Protein AF-A0A7X0JI84-F1 (afdb_monomer_lite)

Structure (mmCIF, N/CA/C/O backbone):
data_AF-A0A7X0JI84-F1
#
_entry.id   AF-A0A7X0JI84-F1
#
loop_
_atom_site.group_PDB
_atom_site.id
_atom_site.type_symbol
_atom_site.label_atom_id
_atom_site.label_alt_id
_atom_site.label_comp_id
_atom_site.label_asym_id
_atom_site.label_entity_id
_atom_site.label_seq_id
_atom_site.pdbx_PDB_ins_code
_atom_site.Cartn_x
_atom_site.Cartn_y
_atom_site.Cartn_z
_atom_site.occupancy
_atom_site.B_iso_or_equiv
_atom_site.auth_seq_id
_atom_site.auth_comp_id
_atom_site.auth_asym_id
_atom_site.auth_atom_id
_atom_site.pdbx_PDB_model_num
ATOM 1 N N . MET A 1 1 ? -22.061 -0.044 21.388 1.00 37.12 1 MET A N 1
ATOM 2 C CA . MET A 1 1 ? -21.936 -1.386 20.781 1.00 37.12 1 MET A CA 1
ATOM 3 C C . MET A 1 1 ? -21.431 -1.194 19.357 1.00 37.12 1 MET A C 1
ATOM 5 O O . MET A 1 1 ? -22.217 -0.834 18.494 1.00 37.12 1 MET A O 1
ATOM 9 N N . ARG A 1 2 ? -20.111 -1.290 19.142 1.00 49.47 2 ARG A N 1
ATOM 10 C CA . ARG A 1 2 ? -19.494 -1.193 17.810 1.00 49.47 2 ARG A CA 1
ATOM 11 C C . ARG A 1 2 ? -19.600 -2.561 17.152 1.00 49.47 2 ARG A C 1
ATOM 13 O O . ARG A 1 2 ? -18.891 -3.480 17.541 1.00 49.47 2 ARG A O 1
ATOM 20 N N . ILE A 1 3 ? -20.527 -2.715 16.217 1.00 46.66 3 ILE A N 1
ATOM 21 C CA . ILE A 1 3 ? -20.614 -3.919 15.389 1.00 46.66 3 ILE A CA 1
ATOM 22 C C . ILE A 1 3 ? -19.676 -3.682 14.199 1.00 46.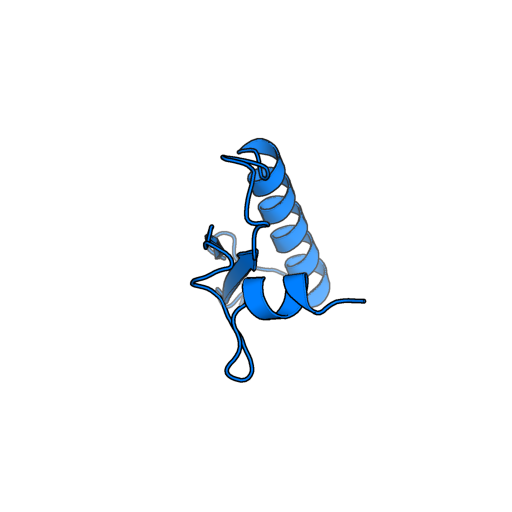66 3 ILE A C 1
ATOM 24 O O . ILE A 1 3 ? -20.122 -3.337 13.114 1.00 46.66 3 ILE A O 1
ATOM 28 N N . GLY A 1 4 ? -18.365 -3.719 14.439 1.00 53.25 4 GLY A N 1
ATOM 29 C CA . GLY A 1 4 ? -17.355 -3.443 13.418 1.00 53.25 4 GLY A CA 1
ATOM 30 C C . GLY A 1 4 ? -16.551 -4.700 13.144 1.00 53.25 4 GLY A C 1
ATOM 31 O O . GLY A 1 4 ? -15.654 -5.028 13.913 1.00 53.25 4 GLY A O 1
ATOM 32 N N . SER A 1 5 ? -16.889 -5.429 12.086 1.00 64.44 5 SER A N 1
ATOM 33 C CA . SER A 1 5 ? -16.105 -6.575 11.624 1.00 64.44 5 SER A CA 1
ATOM 34 C C . SER A 1 5 ? -14.678 -6.122 11.298 1.00 64.44 5 SER A C 1
ATOM 36 O O . SER A 1 5 ? -14.491 -5.180 10.527 1.00 64.44 5 SER A O 1
ATOM 38 N N . SER A 1 6 ? -13.667 -6.779 11.864 1.00 63.81 6 SER A N 1
ATOM 39 C CA . SER A 1 6 ? -12.276 -6.572 11.463 1.00 63.81 6 SER A CA 1
ATOM 40 C C . SER A 1 6 ? -12.067 -7.080 10.034 1.00 63.81 6 SER A C 1
ATOM 42 O O . SER A 1 6 ? -12.626 -8.096 9.615 1.00 63.81 6 SER A O 1
ATOM 44 N N . PHE A 1 7 ? -11.278 -6.350 9.252 1.00 67.00 7 PHE A N 1
ATOM 45 C CA . PHE A 1 7 ? -10.979 -6.680 7.860 1.00 67.00 7 PHE A CA 1
ATOM 46 C C . PHE A 1 7 ? -9.472 -6.538 7.615 1.00 67.00 7 PHE A C 1
ATOM 48 O O . PHE A 1 7 ? -8.765 -5.819 8.324 1.00 67.00 7 PHE A O 1
ATOM 55 N N . THR A 1 8 ? -8.957 -7.278 6.634 1.00 73.75 8 THR A N 1
ATOM 56 C CA . THR A 1 8 ? -7.538 -7.259 6.259 1.00 73.75 8 THR A CA 1
ATOM 57 C C . THR A 1 8 ? -7.410 -6.878 4.799 1.00 73.75 8 THR A C 1
ATOM 59 O O . THR A 1 8 ? -8.016 -7.515 3.936 1.00 73.75 8 THR A O 1
ATOM 62 N N . ILE A 1 9 ? -6.592 -5.866 4.517 1.00 72.56 9 ILE A N 1
ATOM 63 C CA . ILE A 1 9 ? -6.312 -5.436 3.145 1.00 72.56 9 ILE A CA 1
ATOM 64 C C . ILE A 1 9 ? -4.856 -5.713 2.817 1.00 72.56 9 ILE A C 1
ATOM 66 O O . ILE A 1 9 ? -3.936 -5.208 3.462 1.00 72.56 9 ILE A O 1
ATOM 70 N N . LEU A 1 10 ? -4.670 -6.532 1.782 1.00 74.25 10 LEU A N 1
ATOM 71 C CA . LEU A 1 10 ? -3.373 -6.895 1.239 1.00 74.25 10 LEU A CA 1
ATOM 72 C C . LEU A 1 10 ? -3.050 -5.985 0.058 1.00 74.25 10 LEU A C 1
ATOM 74 O O . LEU A 1 10 ? -3.601 -6.146 -1.033 1.00 74.25 10 LEU A O 1
ATOM 78 N N . VAL A 1 11 ? -2.115 -5.062 0.266 1.00 74.00 11 VAL A N 1
ATOM 79 C CA . VAL A 1 11 ? -1.617 -4.190 -0.799 1.00 74.00 11 VAL A CA 1
ATOM 80 C C . VAL A 1 11 ? -0.253 -4.698 -1.248 1.00 74.00 11 VAL A C 1
ATOM 82 O O . VAL A 1 11 ? 0.721 -4.696 -0.491 1.00 74.00 11 VAL A O 1
ATOM 85 N N . LYS A 1 12 ? -0.183 -5.143 -2.505 1.00 66.38 12 LYS A N 1
ATOM 86 C CA . LYS A 1 12 ? 1.064 -5.546 -3.162 1.00 66.38 12 LYS A CA 1
ATOM 87 C C . LYS A 1 12 ? 1.510 -4.426 -4.081 1.00 66.38 12 LYS A C 1
ATOM 89 O O . LYS A 1 12 ? 0.859 -4.161 -5.090 1.00 66.38 12 LYS A O 1
ATOM 94 N N . LEU A 1 13 ? 2.621 -3.789 -3.734 1.00 65.75 13 LEU A N 1
ATOM 95 C CA . LEU A 1 13 ? 3.205 -2.720 -4.535 1.00 65.75 13 LEU A CA 1
ATOM 96 C C . LEU A 1 13 ? 4.277 -3.318 -5.464 1.00 65.75 13 LEU A C 1
ATOM 98 O O . LEU A 1 13 ? 5.346 -3.700 -4.977 1.00 65.75 13 LEU A O 1
ATOM 102 N N . PRO A 1 14 ? 4.022 -3.440 -6.784 1.00 59.44 14 PRO A N 1
ATOM 103 C CA . PRO A 1 14 ? 5.071 -3.790 -7.732 1.00 59.44 14 PRO A CA 1
ATOM 104 C C . PRO A 1 14 ? 6.133 -2.701 -7.764 1.00 59.44 14 PRO A C 1
ATOM 106 O O . PRO A 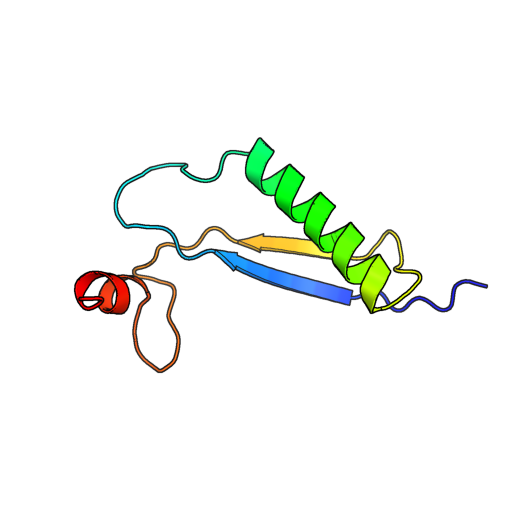1 14 ? 5.800 -1.529 -7.918 1.00 59.44 14 PRO A O 1
ATOM 109 N N . ARG A 1 15 ? 7.409 -3.079 -7.658 1.00 63.81 15 ARG A N 1
ATOM 110 C CA . ARG A 1 15 ? 8.521 -2.121 -7.707 1.00 63.81 15 ARG A CA 1
ATOM 111 C C . ARG A 1 15 ? 9.342 -2.222 -8.991 1.00 63.81 15 ARG A C 1
ATOM 113 O O . ARG A 1 15 ? 9.586 -3.345 -9.428 1.00 63.81 15 ARG A O 1
ATOM 120 N N . PRO A 1 16 ? 9.820 -1.096 -9.550 1.00 54.91 16 PRO A N 1
ATOM 121 C CA . PRO A 1 16 ? 10.748 -1.105 -10.678 1.00 54.91 16 PRO A CA 1
ATOM 122 C C . PRO A 1 16 ? 12.075 -1.807 -10.332 1.00 54.91 16 PRO A C 1
ATOM 124 O O . PRO A 1 16 ? 12.451 -1.920 -9.164 1.00 54.91 16 PRO A O 1
ATOM 127 N N . PHE A 1 17 ? 12.747 -2.305 -11.375 1.00 51.66 17 PHE A N 1
ATOM 128 C CA . PHE A 1 17 ? 13.911 -3.203 -11.327 1.00 51.66 17 PHE A CA 1
ATOM 129 C C . PHE A 1 17 ? 15.122 -2.610 -10.586 1.00 51.66 17 PHE A C 1
ATOM 131 O O . PHE A 1 17 ? 15.833 -3.341 -9.901 1.00 51.66 17 PHE A O 1
ATOM 138 N N . GLU A 1 18 ? 15.301 -1.287 -10.620 1.00 44.56 18 GLU A N 1
ATOM 139 C CA . GLU A 1 18 ? 16.454 -0.619 -10.014 1.00 44.56 18 GLU A CA 1
ATOM 140 C C . GLU A 1 18 ? 16.021 0.472 -9.042 1.00 44.56 18 GLU A C 1
ATOM 142 O O . GLU A 1 18 ? 15.784 1.618 -9.400 1.00 44.56 18 GLU A O 1
ATOM 147 N N . THR A 1 19 ? 15.853 0.095 -7.783 1.00 41.84 19 THR A N 1
ATOM 148 C CA . THR A 1 19 ? 16.144 0.948 -6.624 1.00 41.84 19 THR A CA 1
ATOM 149 C C . THR A 1 19 ? 15.901 0.111 -5.384 1.00 41.84 19 THR A C 1
ATOM 151 O O . THR A 1 19 ? 14.772 -0.212 -5.001 1.00 41.84 19 THR A O 1
ATOM 154 N N . HIS A 1 20 ? 16.985 -0.249 -4.705 1.00 44.62 20 HIS A N 1
ATOM 155 C CA . HIS A 1 20 ? 16.881 -0.638 -3.313 1.00 44.62 20 HIS A CA 1
ATOM 156 C C . HIS A 1 20 ? 16.208 0.522 -2.559 1.00 44.62 20 HIS A C 1
ATOM 158 O O . HIS A 1 20 ? 16.835 1.548 -2.330 1.00 44.62 20 HIS A O 1
ATOM 164 N N . LYS A 1 21 ? 14.950 0.320 -2.136 1.00 51.44 21 LYS A N 1
ATOM 165 C CA . LYS A 1 21 ? 14.200 1.170 -1.186 1.00 51.44 21 LYS A CA 1
ATOM 166 C C . LYS A 1 21 ? 13.546 2.447 -1.751 1.00 51.44 21 LYS A C 1
ATOM 168 O O . LYS A 1 21 ? 13.622 3.486 -1.109 1.00 51.44 21 LYS A O 1
ATOM 173 N N . THR A 1 22 ? 12.822 2.384 -2.867 1.00 59.03 22 THR A N 1
ATOM 174 C CA . THR A 1 22 ? 12.013 3.544 -3.313 1.00 59.03 22 THR A CA 1
ATOM 175 C C . THR A 1 22 ? 10.795 3.842 -2.439 1.00 59.03 22 THR A C 1
ATOM 177 O O . THR A 1 22 ? 10.365 4.977 -2.427 1.00 59.03 22 THR A O 1
ATOM 180 N N . ASN A 1 23 ? 10.253 2.871 -1.689 1.00 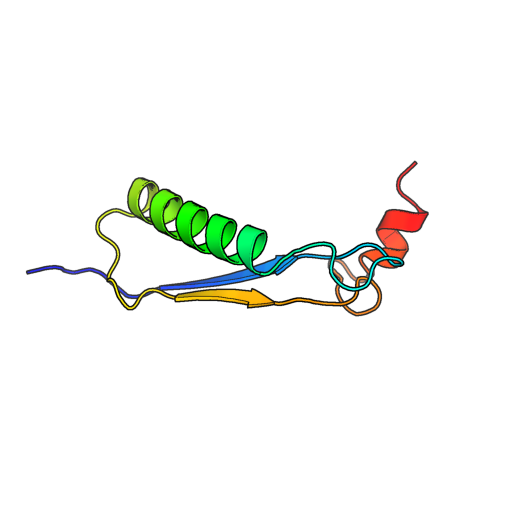69.19 23 ASN A N 1
ATOM 181 C CA . ASN A 1 23 ? 9.279 3.176 -0.634 1.00 69.19 23 ASN A CA 1
ATOM 182 C C . ASN A 1 23 ? 10.002 3.188 0.711 1.00 69.19 23 ASN A C 1
ATOM 184 O O . ASN A 1 23 ? 10.321 2.134 1.283 1.00 69.19 23 ASN A O 1
ATOM 188 N N . THR A 1 24 ? 10.282 4.386 1.194 1.00 83.44 24 THR A N 1
ATOM 189 C CA . THR A 1 24 ? 10.786 4.660 2.533 1.00 83.44 24 THR A CA 1
ATOM 190 C C . THR A 1 24 ? 9.820 4.129 3.597 1.00 83.44 24 THR A C 1
ATOM 192 O O . THR A 1 24 ? 8.635 3.890 3.353 1.00 83.44 24 THR A O 1
ATOM 195 N N . LYS A 1 25 ? 10.320 3.942 4.826 1.00 85.00 25 LYS A N 1
ATOM 196 C CA . LYS A 1 25 ? 9.457 3.587 5.966 1.00 85.00 25 LYS A CA 1
ATOM 197 C C . LYS A 1 25 ? 8.335 4.620 6.154 1.00 85.00 25 LYS A C 1
ATOM 199 O O . LYS A 1 25 ? 7.213 4.236 6.464 1.00 85.00 25 LYS A O 1
ATOM 204 N N . SER A 1 26 ? 8.638 5.896 5.910 1.00 88.31 26 SER A N 1
ATOM 205 C CA . SER A 1 26 ? 7.702 7.014 6.031 1.00 88.31 26 SER A CA 1
ATOM 206 C C . SER A 1 26 ? 6.583 6.960 4.993 1.00 88.31 26 SER A C 1
ATOM 208 O O . SER A 1 26 ? 5.423 7.111 5.357 1.00 88.31 26 SER A O 1
ATOM 210 N N . GLU A 1 27 ? 6.891 6.667 3.727 1.00 87.38 27 GLU A N 1
ATOM 211 C CA . GLU A 1 27 ? 5.863 6.536 2.679 1.00 87.38 27 GLU A CA 1
ATOM 212 C C . GLU A 1 27 ? 4.909 5.375 2.958 1.00 87.38 27 GLU A C 1
ATOM 214 O O . GLU A 1 27 ? 3.701 5.506 2.778 1.00 87.38 27 GLU A O 1
ATOM 219 N N . LYS A 1 28 ? 5.420 4.251 3.472 1.00 87.44 28 LYS A N 1
ATOM 220 C CA . LYS A 1 28 ? 4.562 3.127 3.872 1.00 87.44 28 LYS A CA 1
ATOM 221 C C . LYS A 1 28 ? 3.662 3.469 5.052 1.00 87.44 28 LYS A C 1
ATOM 223 O O . LYS A 1 28 ? 2.502 3.075 5.050 1.00 87.44 28 LYS A O 1
ATOM 228 N N . ALA A 1 29 ? 4.189 4.180 6.049 1.00 91.00 29 ALA A N 1
ATOM 229 C CA . ALA A 1 29 ? 3.400 4.628 7.192 1.00 91.00 29 ALA A CA 1
ATOM 230 C C . ALA A 1 29 ? 2.285 5.585 6.745 1.00 91.00 29 ALA A C 1
ATOM 232 O O . ALA A 1 29 ? 1.128 5.389 7.115 1.00 91.00 29 ALA A O 1
ATOM 233 N N . ALA A 1 30 ? 2.614 6.546 5.875 1.00 91.19 30 ALA A N 1
ATOM 234 C CA . ALA A 1 30 ? 1.640 7.460 5.285 1.00 91.19 30 ALA A CA 1
ATOM 235 C C . ALA A 1 30 ? 0.573 6.709 4.472 1.00 91.19 30 ALA A C 1
ATOM 237 O O . ALA A 1 30 ? -0.616 6.989 4.611 1.00 91.19 30 ALA A O 1
ATOM 238 N N . PHE A 1 31 ? 0.972 5.710 3.678 1.00 89.81 31 PHE A N 1
ATOM 239 C CA . PHE A 1 31 ? 0.035 4.873 2.931 1.00 89.81 31 PHE A CA 1
ATOM 240 C C . PHE A 1 31 ? -0.902 4.081 3.851 1.00 89.81 31 PHE A C 1
ATOM 242 O O . PHE A 1 31 ? -2.107 4.073 3.621 1.00 89.81 31 PHE A O 1
ATOM 249 N N . ILE A 1 32 ? -0.377 3.438 4.900 1.00 91.94 32 ILE A N 1
ATOM 250 C CA . ILE A 1 32 ? -1.184 2.683 5.873 1.00 91.94 32 ILE A CA 1
ATOM 251 C C . ILE A 1 32 ? -2.217 3.597 6.538 1.00 91.94 32 ILE A C 1
ATOM 253 O O . ILE A 1 32 ? -3.391 3.234 6.614 1.00 91.94 32 ILE A O 1
ATOM 257 N N . GLN A 1 33 ? -1.800 4.793 6.961 1.00 93.19 33 GLN A N 1
ATOM 258 C CA . GLN A 1 33 ? -2.687 5.781 7.572 1.00 93.19 33 GLN A CA 1
ATOM 259 C C . GLN A 1 33 ? -3.783 6.235 6.600 1.00 93.19 33 GLN A C 1
ATOM 261 O O . GLN A 1 33 ? -4.963 6.228 6.952 1.00 93.19 33 GLN A O 1
ATOM 266 N N . ALA A 1 34 ? -3.404 6.602 5.373 1.00 92.81 34 ALA A N 1
ATOM 267 C CA . ALA A 1 34 ? -4.344 7.055 4.353 1.00 92.81 34 ALA A CA 1
ATOM 268 C C . ALA A 1 34 ? -5.327 5.948 3.946 1.00 92.81 34 ALA A C 1
ATOM 270 O O . ALA A 1 34 ? -6.518 6.213 3.796 1.00 92.81 34 ALA A O 1
ATOM 271 N N . ALA A 1 35 ? -4.851 4.707 3.815 1.00 91.19 35 ALA A N 1
ATOM 272 C CA . ALA A 1 35 ? -5.690 3.554 3.516 1.00 91.19 35 ALA A CA 1
ATOM 273 C C . ALA A 1 35 ? -6.709 3.319 4.635 1.00 91.19 35 ALA A C 1
ATOM 275 O O . ALA A 1 35 ? -7.901 3.266 4.351 1.00 91.19 35 ALA A O 1
ATOM 276 N N . PHE A 1 36 ? -6.269 3.242 5.895 1.00 90.00 36 PHE A N 1
ATOM 277 C CA . PHE A 1 36 ? -7.173 3.053 7.031 1.00 90.00 36 PHE A CA 1
ATOM 278 C C . PHE A 1 36 ? -8.247 4.149 7.081 1.00 90.00 36 PHE A C 1
ATOM 280 O O . PHE A 1 36 ? -9.433 3.836 7.115 1.00 90.00 36 PHE A O 1
ATOM 287 N N . ALA A 1 37 ? -7.851 5.423 6.982 1.00 91.81 37 ALA A N 1
ATOM 288 C CA . ALA A 1 37 ? -8.790 6.544 6.966 1.00 91.81 37 ALA A CA 1
ATOM 289 C C . ALA A 1 37 ? -9.775 6.472 5.784 1.00 91.81 37 ALA A C 1
ATOM 291 O O . ALA A 1 37 ? -10.974 6.690 5.962 1.00 91.81 37 ALA A O 1
ATOM 292 N N . GLY A 1 38 ? -9.287 6.130 4.588 1.00 91.06 38 GLY A N 1
ATOM 293 C CA . GLY A 1 38 ? -10.117 5.971 3.396 1.00 91.06 38 GLY A CA 1
ATOM 294 C C . GLY A 1 38 ? -11.133 4.838 3.535 1.00 91.06 38 GLY A C 1
ATOM 295 O O . GLY A 1 38 ? -12.307 5.024 3.222 1.00 91.06 38 GLY A O 1
ATOM 296 N N . PHE A 1 39 ? -10.721 3.683 4.061 1.00 87.69 39 PHE A N 1
ATOM 297 C CA . PHE A 1 39 ? -11.640 2.572 4.303 1.00 87.69 39 PHE A CA 1
ATOM 298 C C . PHE A 1 39 ? -12.638 2.879 5.422 1.00 87.69 39 PHE A C 1
ATOM 300 O O . PHE A 1 39 ? -13.797 2.502 5.277 1.00 87.69 39 PHE A O 1
ATOM 307 N N . SER A 1 40 ? -12.252 3.629 6.461 1.00 87.75 40 SER A N 1
ATOM 308 C CA . SER A 1 40 ? -13.196 4.091 7.492 1.00 87.75 40 SER A CA 1
ATOM 309 C C . SER A 1 40 ? -14.262 5.006 6.904 1.00 87.75 40 SER A C 1
ATOM 311 O O . SER A 1 40 ? -15.440 4.893 7.232 1.00 87.75 40 SER A O 1
ATOM 313 N N . ALA A 1 41 ? -13.878 5.888 5.981 1.00 89.56 41 ALA A N 1
ATOM 314 C CA . ALA A 1 41 ? -14.835 6.761 5.312 1.00 89.56 41 ALA A CA 1
ATOM 315 C C . ALA A 1 41 ? -15.816 5.987 4.410 1.00 89.56 41 ALA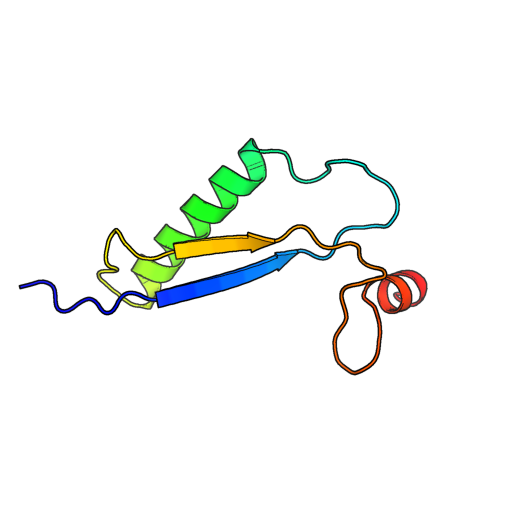 A C 1
ATOM 317 O O . ALA A 1 41 ? -16.979 6.369 4.308 1.00 89.56 41 ALA A O 1
ATOM 318 N N . LEU A 1 42 ? -15.361 4.912 3.756 1.00 89.00 42 LEU A N 1
ATOM 319 C CA . LEU A 1 42 ? -16.172 4.142 2.804 1.00 89.00 42 LEU A CA 1
ATOM 320 C C . LEU A 1 42 ? -17.046 3.067 3.464 1.00 89.00 42 LEU A C 1
ATOM 322 O O . LEU A 1 42 ? -18.170 2.841 3.023 1.00 89.00 42 LEU A O 1
ATOM 326 N N . LEU A 1 43 ? -16.517 2.371 4.471 1.00 85.88 43 LEU A N 1
ATOM 327 C CA . LEU A 1 43 ? -17.150 1.199 5.088 1.00 85.88 43 LEU A CA 1
ATOM 328 C C . LEU A 1 43 ? -17.818 1.518 6.433 1.00 85.88 43 LEU A C 1
ATOM 330 O O . LEU A 1 43 ? -18.576 0.694 6.943 1.00 85.88 43 LEU A O 1
ATOM 334 N N . GLY A 1 44 ? -17.563 2.701 6.996 1.00 82.56 44 GLY A N 1
ATOM 335 C CA . GLY A 1 44 ? -18.051 3.112 8.308 1.00 82.56 44 GLY A CA 1
ATOM 336 C C . GLY A 1 44 ? -17.046 2.837 9.427 1.00 82.56 44 GLY A C 1
ATOM 337 O O . GLY A 1 44 ? -15.835 2.842 9.220 1.00 82.56 44 GLY A O 1
ATOM 338 N N . ASP A 1 45 ? -17.55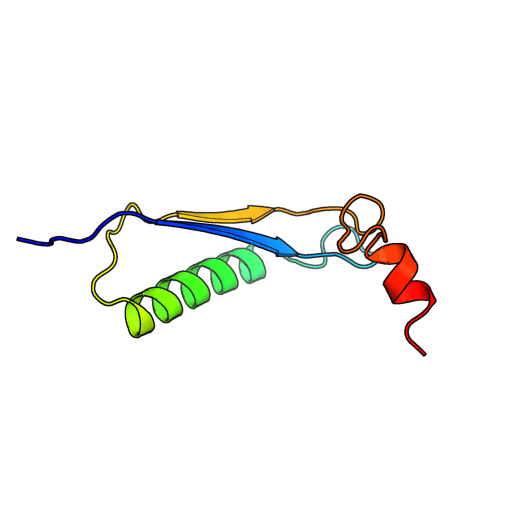3 2.638 10.643 1.00 79.12 45 ASP A N 1
ATOM 339 C CA . ASP A 1 45 ? -16.737 2.602 11.861 1.00 79.12 45 ASP A CA 1
ATOM 340 C C . ASP A 1 45 ? -15.898 1.310 11.922 1.00 79.12 45 ASP A C 1
ATOM 342 O O . ASP A 1 45 ? -16.340 0.261 12.399 1.00 79.12 45 ASP A O 1
ATOM 346 N N . LEU A 1 46 ? -14.681 1.382 11.382 1.00 79.25 46 LEU A N 1
ATOM 347 C CA . LEU A 1 46 ? -13.737 0.275 11.382 1.00 79.25 46 LEU A CA 1
ATOM 348 C C . LEU A 1 46 ? -13.184 0.019 12.777 1.00 79.25 46 LEU A C 1
ATOM 350 O O . LEU A 1 46 ? -12.872 0.942 13.531 1.00 79.25 46 LEU A O 1
ATOM 354 N N . HIS A 1 47 ? -13.005 -1.259 13.100 1.00 79.69 47 HIS A N 1
ATOM 355 C CA . HIS A 1 47 ? -12.358 -1.640 14.345 1.00 79.69 47 HIS A CA 1
ATOM 356 C C . HIS A 1 47 ? -10.873 -1.250 14.323 1.00 79.69 47 HIS A C 1
ATOM 358 O O . HIS A 1 47 ? -10.218 -1.386 13.289 1.00 79.69 47 HIS A O 1
ATOM 364 N N . GLU A 1 48 ? -10.326 -0.818 15.461 1.00 79.00 48 GLU A N 1
ATOM 365 C CA . GLU A 1 48 ? -8.903 -0.455 15.592 1.00 79.00 48 GLU A CA 1
ATOM 366 C C . GLU A 1 48 ? -7.972 -1.636 15.269 1.00 79.00 48 GLU A C 1
ATOM 368 O O . GLU A 1 48 ? -6.886 -1.457 14.731 1.00 79.00 48 GLU A O 1
ATOM 373 N N . GLU A 1 49 ? -8.445 -2.863 15.488 1.00 84.00 49 GLU A N 1
ATOM 374 C CA . GLU A 1 49 ? -7.747 -4.106 15.125 1.00 84.00 49 GLU A CA 1
ATOM 375 C C . GLU A 1 49 ? -7.852 -4.450 13.626 1.00 84.00 49 GLU A C 1
ATOM 377 O O . GLU A 1 49 ? -7.669 -5.600 13.231 1.00 84.00 49 GLU A O 1
ATOM 382 N N . SER A 1 50 ? -8.194 -3.492 12.764 1.00 83.12 50 SER A N 1
ATOM 383 C CA . SER A 1 50 ? -8.182 -3.712 11.316 1.00 83.12 50 SER A CA 1
ATOM 384 C C . SER A 1 50 ? -6.774 -3.531 10.764 1.00 83.12 50 SER A C 1
ATOM 386 O O . SER A 1 50 ? -6.090 -2.548 11.052 1.00 83.12 50 SER A O 1
ATOM 388 N N . TYR A 1 51 ? -6.338 -4.472 9.930 1.00 85.19 51 TYR A N 1
ATOM 389 C CA . TYR A 1 51 ? -4.948 -4.545 9.493 1.00 85.19 51 TYR A CA 1
ATOM 390 C C . TYR A 1 51 ? -4.783 -4.086 8.043 1.00 85.19 51 TYR A C 1
ATOM 392 O O . TYR A 1 51 ? -5.430 -4.597 7.124 1.00 85.19 51 TYR A O 1
ATOM 400 N N . ILE A 1 52 ? -3.826 -3.181 7.827 1.00 87.94 52 ILE A N 1
ATOM 401 C CA . ILE A 1 52 ? -3.296 -2.859 6.499 1.00 87.94 52 ILE A CA 1
ATOM 402 C C . ILE A 1 52 ? -1.911 -3.487 6.380 1.00 87.94 52 ILE A C 1
ATOM 404 O O . ILE A 1 52 ? -0.976 -3.100 7.084 1.00 87.94 52 ILE A O 1
ATOM 408 N N . TYR A 1 53 ? -1.770 -4.458 5.479 1.00 87.50 53 TYR A N 1
ATOM 409 C CA . TYR A 1 53 ? -0.511 -5.161 5.265 1.00 87.50 53 TYR A CA 1
ATOM 410 C C . TYR A 1 53 ? 0.098 -4.778 3.912 1.00 87.50 53 TYR A C 1
ATOM 412 O O . TYR A 1 53 ? -0.480 -5.032 2.851 1.00 87.50 53 TYR A O 1
ATOM 420 N N . VAL A 1 54 ? 1.287 -4.169 3.961 1.00 86.31 54 VAL A N 1
ATOM 421 C CA . VAL A 1 54 ? 2.041 -3.723 2.780 1.00 86.31 54 VAL A CA 1
ATOM 422 C C . VAL A 1 54 ? 3.198 -4.678 2.524 1.00 86.31 54 VAL A C 1
ATOM 424 O O . VAL A 1 54 ? 4.152 -4.735 3.305 1.00 86.31 54 VAL A O 1
ATOM 427 N N . GLN A 1 55 ? 3.134 -5.398 1.403 1.00 83.94 55 GLN A N 1
ATOM 428 C CA . GLN A 1 55 ? 4.190 -6.319 0.993 1.00 83.94 55 GLN A CA 1
ATOM 429 C C . GLN A 1 55 ? 5.074 -5.709 -0.095 1.00 83.94 55 GLN A C 1
ATOM 431 O O . GLN A 1 55 ? 4.601 -5.307 -1.160 1.00 83.94 55 GLN A O 1
ATOM 436 N N . ASP A 1 56 ? 6.382 -5.734 0.149 1.00 80.38 56 ASP A N 1
ATOM 437 C CA . ASP A 1 56 ? 7.385 -5.387 -0.849 1.00 80.38 56 ASP A CA 1
ATOM 438 C C . ASP A 1 56 ? 7.731 -6.612 -1.687 1.00 80.38 56 ASP A C 1
ATOM 440 O O . ASP A 1 56 ? 8.369 -7.547 -1.203 1.00 80.38 56 ASP A O 1
ATOM 444 N N . VAL A 1 57 ? 7.344 -6.596 -2.957 1.00 82.06 57 VAL A N 1
ATOM 445 C CA . VAL A 1 57 ? 7.613 -7.697 -3.885 1.00 82.06 57 VAL A CA 1
ATOM 446 C C . VAL A 1 57 ? 8.435 -7.210 -5.073 1.00 82.06 57 VAL A C 1
ATOM 448 O O . VAL A 1 57 ? 8.242 -6.103 -5.580 1.00 82.06 57 VAL A O 1
ATOM 451 N N . ARG A 1 58 ? 9.381 -8.041 -5.523 1.00 81.50 58 ARG A N 1
ATOM 452 C CA . ARG A 1 58 ? 10.148 -7.777 -6.750 1.00 81.50 58 ARG A CA 1
ATOM 453 C C . ARG A 1 58 ? 9.212 -7.870 -7.957 1.00 81.50 58 ARG A C 1
ATOM 455 O O . ARG A 1 58 ? 8.420 -8.808 -8.025 1.00 81.50 58 ARG A O 1
ATOM 462 N N . ALA A 1 59 ? 9.327 -6.964 -8.932 1.00 82.12 59 ALA A N 1
ATOM 463 C CA . ALA A 1 59 ? 8.488 -7.002 -10.139 1.00 82.12 59 ALA A CA 1
ATOM 464 C C . ALA A 1 59 ? 8.643 -8.287 -10.970 1.00 82.12 59 ALA A C 1
ATOM 466 O O . ALA A 1 59 ? 7.681 -8.702 -11.611 1.00 82.12 59 ALA A O 1
ATOM 467 N N . ALA A 1 60 ? 9.803 -8.946 -10.912 1.00 86.69 60 ALA A N 1
ATOM 468 C CA . ALA A 1 60 ? 10.030 -10.258 -11.521 1.00 86.69 60 ALA A CA 1
ATOM 469 C C . ALA A 1 60 ? 9.220 -11.388 -10.851 1.00 86.69 60 ALA A C 1
ATOM 471 O O . ALA A 1 60 ? 8.957 -12.419 -11.461 1.00 86.69 60 ALA A O 1
ATOM 472 N N . SER A 1 61 ? 8.820 -11.207 -9.588 1.00 86.06 61 SER A N 1
ATOM 473 C CA . SER A 1 61 ? 8.151 -12.225 -8.760 1.00 86.06 61 SER A CA 1
ATOM 474 C C . SER A 1 61 ? 6.694 -11.883 -8.446 1.00 86.06 61 SER A C 1
ATOM 476 O O . SER A 1 61 ? 6.018 -12.637 -7.750 1.00 86.06 61 SER A O 1
ATOM 478 N N . TYR A 1 62 ? 6.202 -10.748 -8.941 1.00 85.81 62 TYR A N 1
ATOM 479 C CA . TYR A 1 62 ? 4.813 -10.338 -8.808 1.00 85.81 62 TYR A CA 1
ATOM 480 C C . TYR A 1 62 ? 4.200 -10.156 -10.189 1.00 85.81 62 TYR A C 1
ATOM 482 O O . TYR A 1 62 ? 4.778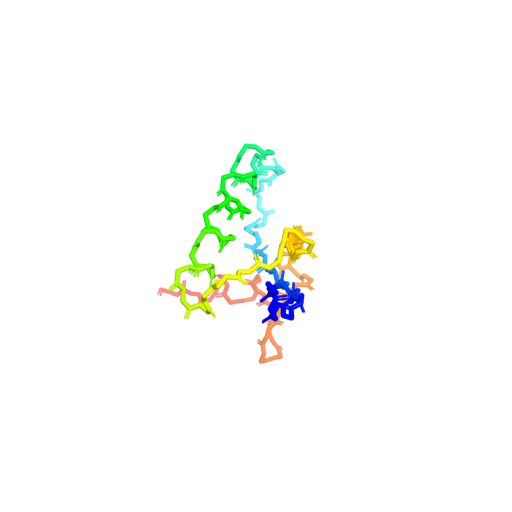 -9.499 -11.049 1.00 85.81 62 TYR A O 1
ATOM 490 N N . GLY A 1 63 ? 3.035 -10.754 -10.416 1.00 86.44 63 GLY A N 1
ATOM 491 C CA . GLY A 1 63 ? 2.393 -10.765 -11.721 1.00 86.44 63 GLY A CA 1
ATOM 492 C C . GLY A 1 63 ? 0.904 -11.051 -11.629 1.00 86.44 63 GLY A C 1
ATOM 493 O O . GLY A 1 63 ? 0.416 -11.570 -10.626 1.00 86.44 63 GLY A O 1
ATOM 494 N N . TYR A 1 64 ? 0.193 -10.709 -12.697 1.00 86.25 64 TYR A N 1
ATOM 495 C CA . TYR A 1 64 ? -1.224 -11.006 -12.877 1.00 86.25 64 TYR A CA 1
ATOM 496 C C . TYR A 1 64 ? -1.510 -11.290 -14.355 1.00 86.25 64 TYR A C 1
ATOM 498 O O . TYR A 1 64 ? -0.819 -10.787 -15.251 1.00 86.25 64 TYR A O 1
ATOM 506 N N . GLY A 1 65 ? -2.525 -12.118 -14.624 1.00 93.00 65 GLY A N 1
ATOM 507 C CA . GLY A 1 65 ? -2.865 -12.537 -15.988 1.00 93.00 65 GLY A CA 1
ATOM 508 C C . GLY A 1 65 ? -1.724 -13.283 -16.691 1.00 93.00 65 GLY A C 1
ATOM 509 O O . GLY A 1 65 ? -1.476 -13.048 -17.869 1.00 93.00 65 GLY A O 1
ATOM 510 N N . GLY A 1 66 ? -0.973 -14.105 -15.947 1.00 94.38 66 GLY A N 1
ATOM 511 C CA . GLY A 1 66 ? 0.119 -14.929 -16.480 1.00 94.38 66 GLY A CA 1
ATOM 512 C C . GLY A 1 66 ? 1.401 -14.176 -16.848 1.00 94.38 66 GLY A C 1
ATOM 513 O O . GLY A 1 66 ? 2.264 -14.746 -17.506 1.00 94.38 66 GLY A O 1
ATOM 514 N N . ARG A 1 67 ? 1.544 -12.900 -16.464 1.00 93.94 67 ARG A N 1
ATOM 515 C CA . ARG A 1 67 ? 2.718 -12.082 -16.807 1.00 93.94 67 ARG A CA 1
ATOM 516 C C . ARG A 1 67 ? 3.239 -11.332 -15.590 1.00 93.94 67 ARG A C 1
ATOM 518 O O . ARG A 1 67 ? 2.446 -10.800 -14.809 1.00 93.94 67 ARG A O 1
ATOM 525 N N . THR A 1 68 ? 4.562 -11.283 -15.444 1.00 92.19 68 THR A N 1
ATOM 526 C CA . THR A 1 68 ? 5.221 -10.520 -14.378 1.00 92.19 68 THR A CA 1
ATOM 527 C C . THR A 1 68 ? 5.050 -9.022 -14.608 1.00 92.19 68 THR A C 1
ATOM 529 O O . THR A 1 68 ? 4.815 -8.554 -15.727 1.00 92.19 68 THR A O 1
ATOM 532 N N . GLN A 1 69 ? 5.169 -8.253 -13.535 1.00 87.38 69 GLN A N 1
ATOM 533 C CA . GLN A 1 69 ? 5.122 -6.797 -13.599 1.00 87.38 69 GLN A CA 1
ATOM 534 C C . GLN A 1 69 ? 6.314 -6.238 -14.371 1.00 87.38 69 GLN A C 1
ATOM 536 O O . GLN A 1 69 ? 6.168 -5.262 -15.100 1.00 87.38 69 GLN A O 1
ATOM 541 N N . GLU A 1 70 ? 7.458 -6.912 -14.287 1.00 87.56 70 GLU A N 1
ATOM 542 C CA . GLU A 1 70 ? 8.632 -6.608 -15.100 1.00 87.56 70 GLU A CA 1
ATOM 543 C C . GLU A 1 70 ? 8.351 -6.781 -16.597 1.00 87.56 70 GLU A C 1
ATOM 545 O O . GLU A 1 70 ? 8.585 -5.857 -17.374 1.00 87.56 70 GLU A O 1
ATOM 550 N N . TRP A 1 71 ? 7.777 -7.922 -16.997 1.00 91.88 71 TRP A N 1
ATOM 551 C CA . TRP A 1 71 ? 7.432 -8.186 -18.396 1.00 91.88 71 TRP A CA 1
ATOM 552 C C . TRP A 1 71 ? 6.513 -7.101 -18.964 1.00 91.88 71 TRP A C 1
ATOM 554 O O . TRP A 1 71 ? 6.649 -6.717 -20.126 1.00 91.88 71 TRP A O 1
ATOM 564 N N . ARG A 1 72 ? 5.572 -6.611 -18.144 1.00 88.62 72 ARG A N 1
ATOM 565 C CA . ARG A 1 72 ? 4.634 -5.545 -18.525 1.00 88.62 72 ARG A CA 1
ATOM 566 C C . ARG A 1 72 ? 5.339 -4.204 -18.651 1.00 88.62 72 ARG A C 1
ATOM 568 O O . ARG A 1 72 ? 5.097 -3.510 -19.626 1.00 88.62 72 ARG A O 1
ATOM 575 N N . TYR A 1 73 ? 6.209 -3.865 -17.705 1.00 86.44 73 TYR A N 1
ATOM 576 C CA . TYR A 1 73 ? 6.952 -2.607 -17.720 1.00 86.44 73 TYR A CA 1
ATOM 577 C C . TYR A 1 73 ? 7.838 -2.477 -18.965 1.00 86.44 73 TYR A C 1
ATOM 579 O O . TYR A 1 73 ? 7.787 -1.461 -19.645 1.00 86.44 73 TYR A O 1
ATOM 587 N N . GLN A 1 74 ? 8.556 -3.541 -19.336 1.00 89.44 74 GLN A N 1
ATOM 588 C CA . GLN A 1 74 ? 9.395 -3.574 -20.545 1.00 89.44 74 GLN A CA 1
ATOM 589 C C . GLN A 1 74 ? 8.601 -3.457 -21.862 1.00 89.44 74 GLN A C 1
ATOM 591 O O . GLN A 1 74 ? 9.191 -3.289 -22.925 1.00 89.44 74 GLN A O 1
ATOM 596 N N . ARG A 1 75 ? 7.272 -3.605 -21.813 1.00 90.44 75 ARG A N 1
ATOM 597 C CA . ARG A 1 75 ? 6.365 -3.605 -22.972 1.00 90.44 75 ARG A CA 1
ATOM 598 C C . ARG A 1 75 ? 5.292 -2.522 -22.898 1.00 90.44 75 ARG A C 1
ATOM 600 O O . ARG A 1 75 ? 4.404 -2.497 -23.746 1.00 90.44 75 ARG A O 1
ATOM 607 N N . ALA A 1 76 ? 5.350 -1.662 -21.886 1.00 79.50 76 ALA A N 1
ATOM 608 C CA . ALA A 1 76 ? 4.552 -0.453 -21.835 1.00 79.50 76 ALA A CA 1
ATOM 609 C C . ALA A 1 76 ? 5.233 0.558 -22.768 1.00 79.50 76 ALA A C 1
ATOM 611 O O . ALA A 1 76 ? 6.300 1.071 -22.440 1.00 79.50 76 ALA A O 1
ATOM 612 N N . SER A 1 77 ? 4.680 0.722 -23.972 1.00 56.25 77 SER A N 1
ATOM 613 C CA . SER A 1 77 ? 5.070 1.759 -24.939 1.00 56.25 77 SER A CA 1
ATOM 614 C C . SER A 1 77 ? 4.350 3.064 -24.642 1.00 56.25 77 SER A C 1
ATOM 616 O O . SER A 1 77 ? 3.150 2.982 -24.290 1.00 56.25 77 SER A O 1
#

Radius of gyration: 15.82 Å; chains: 1; bounding box: 39×22×46 Å

Secondary structure (DSSP, 8-state):
-------EEEEEEEE-SS-TTSS-HHHHHHHHHHHHHHHHHHHSS--TT-EEEEEEEETTT-EETTEEHHHHHTT--

pLDDT: mean 78.19, std 14.93, range [37.12, 94.38]

Organism: NCBI:txid424798

Foldseek 3Di:
DDPADAEEDEDEDEDDPDDDPPPDPVNVVVVQVVVVVVCCVVVPDHDPPHDYDYDYDYQQGDDDPPDGNHRVVVVPD

InterPro domains:
  IPR014347 Tautomerase/MIF superfamily [G3DSA:3.30.429.10] (15-74)
  IPR014347 Tautomerase/MIF superfamily [SSF55331] (20-71)

Sequence (77 aa):
MRIGSSFTILVKLPRPFETHKTNTKSEKAAFIQAAFAGFSALLGDLHEESYIYVQDVRAASYGYGGRTQEWRYQRAS